Protein AF-A0A5N5PEE2-F1 (afdb_monomer_lite)

Secondary structure (DSSP, 8-state):
------HHHHHHHHHHHH---TTHHHHS----HHHHHHHHHHHHPPPS----SPPPTGGGS-HHHHHHHHHHS-HHHHHHHHHH-HHHHHHHHT-HHHHHHHHH-HHHHHHHHHTTGGGS--HHHHHHHHH-SB-TTT--B-----S--S---SS--S----S--

Sequence (165 aa):
MDTNMSPEEATALLQATTYHRKEFDRIAFRSSPREERSVQPYIVDPFPTTPTSPPSFLGRLPHELLREICLDLDIRSLFRLRQVNQLTRQVVFGLSEYQAITHHALDALRASLLTCMARYQTLSDIYDPLCDPSCAFCGLRELPVPAHSSTLLLFLPSFEFLPNC

Structure (mmCIF, N/CA/C/O backbone):
data_AF-A0A5N5PEE2-F1
#
_entry.id   AF-A0A5N5PEE2-F1
#
loop_
_atom_site.group_PDB
_atom_site.id
_atom_site.type_symbol
_atom_site.label_atom_id
_atom_site.label_alt_id
_atom_site.label_comp_id
_atom_site.label_asym_id
_atom_site.label_entity_id
_atom_site.label_seq_id
_atom_site.pdbx_PDB_ins_code
_atom_site.Cartn_x
_atom_site.Cartn_y
_atom_site.Cartn_z
_atom_site.occupancy
_atom_site.B_iso_or_equiv
_atom_site.auth_seq_id
_atom_site.auth_comp_id
_atom_site.auth_asym_id
_atom_site.auth_atom_id
_atom_site.pdbx_PDB_model_num
ATOM 1 N N . MET A 1 1 ? -42.776 7.647 29.613 1.00 44.75 1 MET A N 1
ATOM 2 C CA . MET A 1 1 ? -41.482 7.088 30.058 1.00 44.75 1 MET A CA 1
ATOM 3 C C . MET A 1 1 ? -40.718 8.271 30.591 1.00 44.75 1 MET A C 1
ATOM 5 O O . MET A 1 1 ? -40.181 9.047 29.813 1.00 44.75 1 MET A O 1
ATOM 9 N N . ASP A 1 2 ? -40.833 8.480 31.894 1.00 46.34 2 ASP A N 1
ATOM 10 C CA . ASP A 1 2 ? -40.435 9.726 32.534 1.00 46.34 2 ASP A CA 1
ATOM 11 C C . ASP A 1 2 ? -38.943 9.644 32.848 1.00 46.34 2 ASP A C 1
ATOM 13 O O . ASP A 1 2 ? -38.522 8.937 33.761 1.00 46.34 2 ASP A O 1
ATOM 17 N N . THR A 1 3 ? -38.119 10.314 32.044 1.00 62.06 3 THR A N 1
ATOM 18 C CA . THR A 1 3 ? -36.674 10.420 32.266 1.00 62.06 3 THR A CA 1
ATOM 19 C C . THR A 1 3 ? -36.406 11.482 33.324 1.00 62.06 3 THR A C 1
ATOM 21 O O . THR A 1 3 ? -35.945 12.578 33.012 1.00 62.06 3 THR A O 1
ATOM 24 N N . ASN A 1 4 ? -36.713 11.179 34.583 1.00 71.19 4 ASN A N 1
ATOM 25 C CA . ASN A 1 4 ? -36.210 11.970 35.700 1.00 71.19 4 ASN A CA 1
ATOM 26 C C . ASN A 1 4 ? -34.857 11.377 36.120 1.00 71.19 4 ASN A C 1
ATOM 28 O O . ASN A 1 4 ? -34.752 10.680 37.123 1.00 71.19 4 ASN A O 1
ATOM 32 N N . MET A 1 5 ? -33.849 11.563 35.261 1.00 70.19 5 MET A N 1
ATOM 33 C CA . MET A 1 5 ? -32.485 11.095 35.508 1.00 70.19 5 MET A CA 1
ATOM 34 C C . MET A 1 5 ? -31.867 11.969 36.599 1.00 70.19 5 MET A C 1
ATOM 36 O O . MET A 1 5 ? -31.850 13.197 36.476 1.00 70.19 5 MET A O 1
ATOM 40 N N . SER A 1 6 ? -31.400 11.344 37.678 1.00 84.25 6 SER A N 1
ATOM 41 C CA . SER A 1 6 ? -30.785 12.060 38.796 1.00 84.25 6 SER A CA 1
ATOM 42 C C . SER A 1 6 ? -29.548 12.832 38.306 1.00 84.25 6 SER A C 1
ATOM 44 O O . SER A 1 6 ? -28.802 12.324 37.463 1.00 84.25 6 SER A O 1
ATOM 46 N N . PRO A 1 7 ? -29.274 14.048 38.819 1.00 83.25 7 PRO A N 1
ATOM 47 C CA . PRO A 1 7 ? -28.087 14.814 38.428 1.00 83.25 7 PRO A CA 1
ATOM 48 C C . PRO A 1 7 ? -26.769 14.063 38.694 1.00 83.25 7 PRO A C 1
ATOM 50 O O . PRO A 1 7 ? -25.778 14.294 37.998 1.00 83.25 7 PRO A O 1
ATOM 53 N N . GLU A 1 8 ? -26.762 13.131 39.652 1.00 85.62 8 GLU A N 1
ATOM 54 C CA . GLU A 1 8 ? -25.622 12.254 39.950 1.00 85.62 8 GLU A CA 1
ATOM 55 C C . GLU A 1 8 ? -25.422 11.174 38.877 1.00 85.62 8 GLU A C 1
ATOM 57 O O . GLU A 1 8 ? -24.298 10.903 38.458 1.00 85.62 8 GLU A O 1
ATOM 62 N N . GLU A 1 9 ? -26.510 10.605 38.355 1.00 85.44 9 GLU A N 1
ATOM 63 C CA . GLU A 1 9 ? -26.460 9.624 37.264 1.00 85.44 9 GLU A CA 1
ATOM 64 C C . GLU A 1 9 ? -25.988 10.282 35.965 1.00 85.44 9 GLU A C 1
ATOM 66 O O . GLU A 1 9 ? -25.153 9.731 35.247 1.00 85.44 9 GLU A O 1
ATOM 71 N N . ALA A 1 10 ? -26.453 11.506 35.697 1.00 85.06 10 ALA A N 1
ATOM 72 C CA . ALA A 1 10 ? -26.016 12.290 34.548 1.00 85.06 10 ALA A CA 1
ATOM 73 C C . ALA A 1 10 ? -24.514 12.623 34.611 1.00 85.06 10 ALA A C 1
ATOM 75 O O . ALA A 1 10 ? -23.819 12.538 33.599 1.00 85.06 10 ALA A O 1
ATOM 76 N N . THR A 1 11 ? -23.982 12.963 35.790 1.00 84.50 11 THR A N 1
ATOM 77 C CA . THR A 1 11 ? -22.545 13.243 35.959 1.00 84.50 11 THR A CA 1
ATOM 78 C C . THR A 1 11 ? -21.690 11.982 35.913 1.00 84.50 11 THR A C 1
ATOM 80 O O . THR A 1 11 ? -20.608 12.027 35.329 1.00 84.50 11 THR A O 1
ATOM 83 N N . ALA A 1 12 ? -22.171 10.853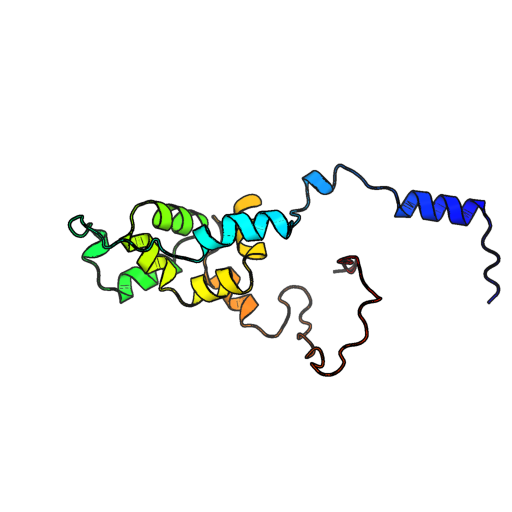 36.435 1.00 83.31 12 ALA A N 1
ATOM 84 C CA . ALA A 1 12 ? -21.500 9.560 36.302 1.00 83.31 12 ALA A CA 1
ATOM 85 C C . ALA A 1 12 ? -21.439 9.098 34.837 1.00 83.31 12 ALA A C 1
ATOM 87 O O . ALA A 1 12 ? -20.393 8.640 34.376 1.00 83.31 12 ALA A O 1
ATOM 88 N N . LEU A 1 13 ? -22.520 9.290 34.076 1.00 83.19 13 LEU A N 1
ATOM 89 C CA . LEU A 1 13 ? -22.558 9.002 32.644 1.00 83.19 13 LEU A CA 1
ATOM 90 C C . LEU A 1 13 ? -21.622 9.927 31.866 1.00 83.19 13 LEU A C 1
ATOM 92 O O . LEU A 1 13 ? -20.853 9.452 31.032 1.00 83.19 13 LEU A O 1
ATOM 96 N N . LEU A 1 14 ? -21.617 11.228 32.168 1.00 81.25 14 LEU A N 1
ATOM 97 C CA . LEU A 1 14 ? -20.661 12.162 31.577 1.00 81.25 14 LEU A CA 1
ATOM 98 C C . LEU A 1 14 ? -19.225 11.776 31.937 1.00 81.25 14 LEU A C 1
ATOM 100 O O . LEU A 1 14 ? -18.387 11.749 31.050 1.00 81.25 14 LEU A O 1
ATOM 104 N N . GLN A 1 15 ? -18.908 11.403 33.176 1.00 79.44 15 GLN A N 1
ATOM 105 C CA . GLN A 1 15 ? -17.557 10.956 33.536 1.00 79.44 15 GLN A CA 1
ATOM 106 C C . GLN A 1 15 ? -17.154 9.662 32.827 1.00 79.44 15 GLN A C 1
ATOM 108 O O . GLN A 1 15 ? -16.025 9.568 32.357 1.00 79.44 15 GLN A O 1
ATOM 113 N N . ALA A 1 16 ? -18.058 8.691 32.705 1.00 79.38 16 ALA A N 1
ATOM 114 C CA . ALA A 1 16 ? -17.783 7.439 32.009 1.00 79.38 16 ALA A CA 1
ATOM 115 C C . ALA A 1 16 ? -17.582 7.648 30.500 1.00 79.38 16 ALA A C 1
ATOM 117 O O . ALA A 1 16 ? -16.685 7.049 29.912 1.00 79.38 16 ALA A O 1
ATOM 118 N N . THR A 1 17 ? -18.382 8.520 29.881 1.00 77.38 17 THR A N 1
ATOM 119 C CA . THR A 1 17 ? -18.342 8.788 28.431 1.00 77.38 17 THR A CA 1
ATOM 120 C C . THR A 1 17 ? -17.253 9.787 28.040 1.00 77.38 17 THR A C 1
ATOM 122 O O . THR A 1 17 ? -16.657 9.662 26.974 1.00 77.38 17 THR A O 1
ATOM 125 N N . THR A 1 18 ? -16.934 10.753 28.907 1.00 75.31 18 THR A N 1
ATOM 126 C CA . THR A 1 18 ? -15.841 11.720 28.696 1.00 75.31 18 THR A CA 1
ATOM 127 C C . THR A 1 18 ? -14.484 11.218 29.178 1.00 75.31 18 THR A C 1
ATOM 129 O O . THR A 1 18 ? -13.481 11.909 28.977 1.00 75.31 18 THR A O 1
ATOM 132 N N . TYR A 1 19 ? -14.411 10.020 29.774 1.00 70.19 19 TYR A N 1
ATOM 133 C CA . TYR A 1 19 ? -13.148 9.388 30.139 1.00 70.19 19 TYR A CA 1
ATOM 134 C C . TYR A 1 19 ? -12.327 9.069 28.886 1.00 70.19 19 TYR A C 1
ATOM 136 O O . TYR A 1 19 ? -12.370 7.989 28.300 1.00 70.19 19 TYR A O 1
ATOM 144 N N . HIS A 1 20 ? -11.521 10.044 28.487 1.00 62.44 20 HIS A N 1
ATOM 145 C CA . HIS A 1 20 ? -10.555 9.898 27.423 1.00 62.44 20 HIS A CA 1
ATOM 146 C C . HIS A 1 20 ? -9.336 9.143 27.966 1.00 62.44 20 HIS A C 1
ATOM 148 O O . HIS A 1 20 ? -8.380 9.738 28.481 1.00 62.44 20 HIS A O 1
ATOM 154 N N . ARG A 1 21 ? -9.334 7.814 27.840 1.00 65.12 21 ARG A N 1
ATOM 155 C CA . ARG A 1 21 ? -8.173 6.999 28.210 1.00 65.12 21 ARG A CA 1
ATOM 156 C C . ARG A 1 21 ? -7.033 7.280 27.228 1.00 65.12 21 ARG A C 1
ATOM 158 O O . ARG A 1 21 ? -6.984 6.725 26.137 1.00 65.12 21 ARG A O 1
ATOM 165 N N . LYS A 1 22 ? -6.097 8.148 27.629 1.00 61.00 22 LYS A N 1
ATOM 166 C CA . LYS A 1 22 ? -4.913 8.564 26.840 1.00 61.00 22 LYS A CA 1
ATOM 167 C C . LYS A 1 22 ? -4.055 7.393 26.334 1.00 61.00 22 LYS A C 1
ATOM 169 O O . LYS A 1 22 ? -3.229 7.568 25.448 1.00 61.00 22 LYS A O 1
ATOM 174 N N . GLU A 1 23 ? -4.231 6.207 26.908 1.00 59.62 23 GLU A N 1
ATOM 175 C CA . GLU A 1 23 ? -3.575 4.974 26.473 1.00 59.62 23 GLU A CA 1
ATOM 176 C C . GLU A 1 23 ? -4.103 4.485 25.115 1.00 59.62 23 GLU A C 1
ATOM 178 O O . GLU A 1 23 ? -3.315 3.973 24.326 1.00 59.62 23 GLU A O 1
ATOM 183 N N . PHE A 1 24 ? -5.382 4.704 24.781 1.00 59.38 24 PHE A N 1
ATOM 184 C CA . PHE A 1 24 ? -5.933 4.294 23.482 1.00 59.38 24 PHE A CA 1
ATOM 185 C C . PHE A 1 24 ? -5.391 5.124 22.318 1.00 59.38 24 PHE A C 1
ATOM 187 O O . PHE A 1 24 ? -5.173 4.568 21.245 1.00 59.38 24 PHE A O 1
ATOM 194 N N . ASP A 1 25 ? -5.056 6.398 22.540 1.00 55.97 25 ASP A N 1
ATOM 195 C CA . ASP A 1 25 ? -4.360 7.225 21.537 1.00 55.97 25 ASP A CA 1
ATOM 196 C C . ASP A 1 25 ? -3.002 6.659 21.133 1.00 55.97 25 ASP A C 1
ATOM 198 O O . ASP A 1 25 ? -2.494 6.973 20.061 1.00 55.97 25 ASP A O 1
ATOM 202 N N . ARG A 1 26 ? -2.389 5.846 21.999 1.00 52.78 26 ARG A N 1
ATOM 203 C CA . ARG A 1 26 ? -1.098 5.212 21.727 1.00 52.78 26 ARG A CA 1
ATOM 204 C C . ARG A 1 26 ? -1.231 3.866 21.023 1.00 52.78 26 ARG A C 1
ATOM 206 O O . ARG A 1 26 ? -0.236 3.382 20.496 1.00 52.78 26 ARG A O 1
ATOM 213 N N . ILE A 1 27 ? -2.415 3.253 21.055 1.00 56.22 27 ILE A N 1
ATOM 214 C CA . ILE A 1 27 ? -2.649 1.885 20.570 1.00 56.22 27 ILE A CA 1
ATOM 215 C C . ILE A 1 27 ? -3.409 1.899 19.238 1.00 56.22 27 ILE A C 1
ATOM 217 O O . ILE A 1 27 ? -3.136 1.071 18.373 1.00 56.22 27 ILE A O 1
ATOM 221 N N . ALA A 1 28 ? -4.334 2.842 19.048 1.00 61.78 28 ALA A N 1
ATOM 222 C CA . ALA A 1 28 ? -5.118 2.957 17.826 1.00 61.78 28 ALA A CA 1
ATOM 223 C C . ALA A 1 28 ? -4.436 3.890 16.814 1.00 61.78 28 ALA A C 1
ATOM 225 O O . ALA A 1 28 ? -4.112 5.037 17.124 1.00 61.78 28 ALA A O 1
ATOM 226 N N . PHE A 1 29 ? -4.255 3.413 15.580 1.00 64.94 29 PHE A N 1
ATOM 227 C CA . PHE A 1 29 ? -3.910 4.280 14.455 1.00 64.94 29 PHE A CA 1
ATOM 228 C C . PHE A 1 29 ? -5.041 5.297 14.249 1.00 64.94 29 PHE A C 1
ATOM 230 O O . PHE A 1 29 ? -6.189 4.907 14.041 1.00 64.94 29 PHE A O 1
ATOM 237 N N . ARG A 1 30 ? -4.724 6.594 14.311 1.00 65.75 30 ARG A N 1
ATOM 238 C CA . ARG A 1 30 ? -5.641 7.666 13.911 1.00 65.75 30 ARG A CA 1
ATOM 239 C C . ARG A 1 30 ? -5.110 8.318 12.640 1.00 65.75 30 ARG A C 1
ATOM 241 O O . ARG A 1 30 ? -4.031 8.911 12.663 1.00 65.75 30 ARG A O 1
ATOM 248 N N . SER A 1 31 ? -5.880 8.242 11.561 1.00 61.06 31 SER A N 1
ATOM 249 C CA . SER A 1 31 ? -5.684 9.085 10.389 1.00 61.06 31 SER A CA 1
ATOM 250 C C . SER A 1 31 ? -5.998 10.536 10.763 1.00 61.06 31 SER A C 1
ATOM 252 O O . SER A 1 31 ? -7.132 10.886 11.091 1.00 61.06 31 SER A O 1
ATOM 254 N N . SER A 1 32 ? -4.972 11.389 10.823 1.00 63.69 32 SER A N 1
ATOM 255 C CA . SER A 1 32 ? -5.167 12.836 10.902 1.00 63.69 32 SER A CA 1
ATOM 256 C C . SER A 1 32 ? -5.227 13.382 9.474 1.00 63.69 32 SER A C 1
ATOM 258 O O . SER A 1 32 ? -4.197 13.367 8.784 1.00 63.69 32 SER A O 1
ATOM 260 N N . PRO A 1 33 ? -6.355 13.983 9.045 1.00 60.12 33 PRO A N 1
ATOM 261 C CA . PRO A 1 33 ? -6.518 14.493 7.680 1.00 60.12 33 PRO A CA 1
ATOM 262 C C . PRO A 1 33 ? -5.454 15.524 7.274 1.00 60.12 33 PRO A C 1
ATOM 264 O O . PRO A 1 33 ? -5.222 15.782 6.093 1.00 60.12 33 PRO A O 1
ATOM 267 N N . ARG A 1 34 ? -4.806 16.168 8.255 1.00 55.81 34 ARG A N 1
ATOM 268 C CA . ARG A 1 34 ? -3.752 17.166 8.032 1.00 55.81 34 ARG A CA 1
ATOM 269 C C . ARG A 1 34 ? -2.398 16.528 7.707 1.00 55.81 34 ARG A C 1
ATOM 271 O O . ARG A 1 34 ? -1.636 17.078 6.911 1.00 55.81 34 ARG A O 1
ATOM 278 N N . GLU A 1 35 ? -2.101 15.377 8.300 1.00 61.94 35 GLU A N 1
ATOM 279 C CA . GLU A 1 35 ? -0.853 14.644 8.070 1.00 61.94 35 GLU A CA 1
ATOM 280 C C . GLU A 1 35 ? -0.903 13.837 6.769 1.00 61.94 35 GLU A C 1
ATOM 282 O O . GLU A 1 35 ? 0.105 13.736 6.075 1.00 61.94 35 GLU A O 1
ATOM 287 N N . GLU A 1 36 ? -2.072 13.310 6.394 1.00 60.56 36 GLU A N 1
ATOM 288 C CA . GLU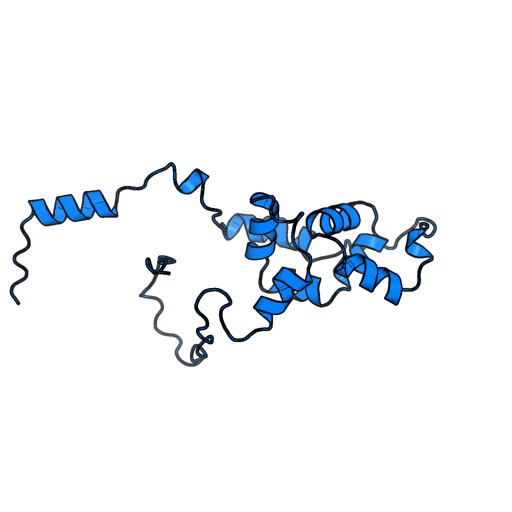 A 1 36 ? -2.305 12.663 5.089 1.00 60.56 36 GLU A CA 1
ATOM 289 C C . GLU A 1 36 ? -1.990 13.579 3.923 1.00 60.56 36 GLU A C 1
ATOM 291 O O . GLU A 1 36 ? -1.144 13.236 3.099 1.00 60.56 36 GLU A O 1
ATOM 296 N N . ARG A 1 37 ? -2.569 14.782 3.907 1.00 62.28 37 ARG A N 1
ATOM 297 C CA . ARG A 1 37 ? -2.389 15.741 2.805 1.00 62.28 37 ARG A CA 1
ATOM 298 C C . ARG A 1 37 ? -0.930 16.122 2.560 1.00 62.28 37 ARG A C 1
ATOM 300 O O . ARG A 1 37 ? -0.569 16.457 1.439 1.00 62.28 37 ARG A O 1
ATOM 307 N N . SER A 1 38 ? -0.092 16.073 3.594 1.00 63.97 38 SER A N 1
ATOM 308 C CA . SER A 1 38 ? 1.317 16.470 3.492 1.00 63.97 38 SER A CA 1
ATOM 309 C C . SER A 1 38 ? 2.194 15.382 2.861 1.00 63.97 38 SER A C 1
ATOM 311 O O . SER A 1 38 ? 3.177 15.695 2.192 1.00 63.97 38 SER A O 1
ATOM 313 N N . VAL A 1 39 ? 1.855 14.104 3.068 1.00 71.00 39 VAL A N 1
ATOM 314 C CA . VAL A 1 39 ? 2.674 12.959 2.622 1.00 71.00 39 VAL A CA 1
ATOM 315 C C . VAL A 1 39 ? 2.111 12.309 1.354 1.00 71.00 39 VAL A C 1
ATOM 317 O O . VAL A 1 39 ? 2.875 11.766 0.556 1.00 71.00 39 VAL A O 1
ATOM 320 N N . GLN A 1 40 ? 0.798 12.418 1.130 1.00 75.25 40 GLN A N 1
ATOM 321 C CA . GLN A 1 40 ? 0.085 11.884 -0.031 1.00 75.25 40 GLN A CA 1
ATOM 322 C C . GLN A 1 40 ? 0.779 12.146 -1.381 1.00 75.25 40 GLN A C 1
ATOM 324 O O . GLN A 1 40 ? 1.020 11.161 -2.077 1.00 75.25 40 GLN A O 1
ATOM 329 N N . PRO A 1 41 ? 1.206 13.372 -1.753 1.00 74.81 41 PRO A N 1
ATOM 330 C CA . PRO A 1 41 ? 1.805 13.604 -3.075 1.00 74.81 41 PRO A CA 1
ATOM 331 C C . PRO A 1 41 ? 3.101 12.807 -3.302 1.00 74.81 41 PRO A C 1
ATOM 333 O O . PRO A 1 41 ? 3.389 12.374 -4.411 1.00 74.81 41 PRO A O 1
ATOM 336 N N . TYR A 1 42 ? 3.872 12.528 -2.246 1.00 75.81 42 TYR A N 1
ATOM 337 C CA . TYR A 1 42 ? 5.115 11.756 -2.357 1.00 75.81 42 TYR A CA 1
ATOM 338 C C . TYR A 1 42 ? 4.886 10.245 -2.454 1.00 75.81 42 TYR A C 1
ATOM 340 O O . TYR A 1 42 ? 5.795 9.507 -2.865 1.00 75.81 42 TYR A O 1
ATOM 348 N N . ILE A 1 43 ? 3.707 9.779 -2.039 1.00 77.25 43 ILE A N 1
ATOM 349 C CA . ILE A 1 43 ? 3.277 8.380 -2.097 1.00 77.25 43 ILE A CA 1
ATOM 350 C C . ILE A 1 43 ? 2.564 8.111 -3.422 1.00 77.25 43 ILE A C 1
ATOM 352 O O . ILE A 1 43 ? 2.888 7.126 -4.078 1.00 77.25 43 ILE A O 1
ATOM 356 N N . VAL A 1 44 ? 1.667 9.007 -3.827 1.00 76.88 44 VAL A N 1
ATOM 357 C CA . VAL A 1 44 ? 0.871 8.867 -5.045 1.00 76.88 44 VAL A CA 1
ATOM 358 C C . VAL A 1 44 ? 1.761 9.065 -6.266 1.00 76.88 44 VAL A C 1
ATOM 360 O O . VAL A 1 44 ? 1.882 8.143 -7.059 1.00 76.88 44 VAL A O 1
ATOM 363 N N . ASP A 1 45 ? 2.495 10.174 -6.376 1.00 76.69 45 ASP A N 1
ATOM 364 C CA . ASP A 1 45 ? 3.106 10.530 -7.658 1.00 76.69 45 ASP A CA 1
ATOM 365 C C . ASP A 1 45 ? 4.577 10.089 -7.806 1.00 76.69 45 ASP A C 1
ATOM 367 O O . ASP A 1 45 ? 5.379 10.120 -6.851 1.00 7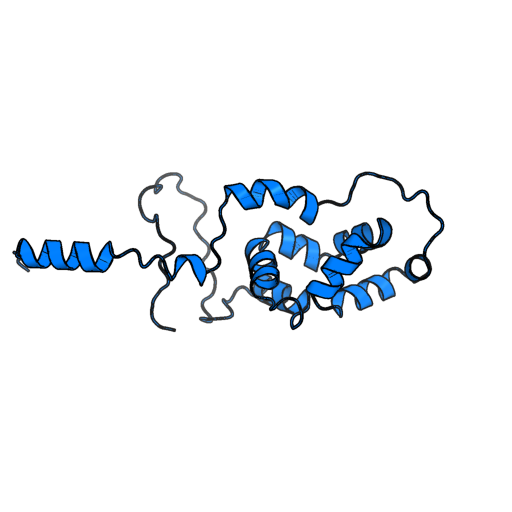6.69 45 ASP A O 1
ATOM 371 N N . PRO A 1 46 ? 4.988 9.673 -9.020 1.00 75.69 46 PRO A N 1
ATOM 372 C CA . PRO A 1 46 ? 6.389 9.542 -9.372 1.00 75.69 46 PRO A CA 1
ATOM 373 C C . PRO A 1 46 ? 7.008 10.933 -9.577 1.00 75.69 46 PRO A C 1
ATOM 375 O O . PRO A 1 46 ? 6.351 11.873 -10.016 1.00 75.69 46 PRO A O 1
ATOM 378 N N . PHE A 1 47 ? 8.305 11.075 -9.293 1.00 74.94 47 PHE A N 1
ATOM 379 C CA . PHE A 1 47 ? 8.991 12.344 -9.540 1.00 74.94 47 PHE A CA 1
ATOM 380 C C . PHE A 1 47 ? 9.068 12.644 -11.050 1.00 74.94 47 PHE A C 1
ATOM 382 O O . PHE A 1 47 ? 9.365 11.725 -11.824 1.00 74.94 47 PHE A O 1
ATOM 389 N N . PRO A 1 48 ? 8.864 13.907 -11.476 1.00 65.50 48 PRO A N 1
ATOM 390 C CA . PRO A 1 48 ? 8.833 14.313 -12.883 1.00 65.50 48 PRO A CA 1
ATOM 391 C C . PRO A 1 48 ? 10.245 14.476 -13.473 1.00 65.50 48 PRO A C 1
ATOM 393 O O . PRO A 1 48 ? 10.585 15.510 -14.039 1.00 65.50 48 PRO A O 1
ATOM 396 N N . THR A 1 49 ? 11.098 13.465 -13.324 1.00 66.25 49 THR A N 1
ATOM 397 C CA . THR A 1 49 ? 12.444 13.453 -13.920 1.00 66.25 49 THR A CA 1
ATOM 398 C C . THR A 1 49 ? 12.583 12.314 -14.925 1.00 66.25 49 THR A C 1
ATOM 400 O O . THR A 1 49 ? 11.970 11.261 -14.791 1.00 66.25 49 THR A O 1
ATOM 403 N N . THR A 1 50 ? 13.370 12.516 -15.974 1.00 64.94 50 THR A N 1
ATOM 404 C CA . THR A 1 50 ? 13.738 11.436 -16.894 1.00 64.94 50 THR A CA 1
ATOM 405 C C . THR A 1 50 ? 14.928 10.677 -16.308 1.00 64.94 50 THR A C 1
ATOM 407 O O . THR A 1 50 ? 15.883 11.327 -15.876 1.00 64.94 50 THR A O 1
ATOM 410 N N . PRO A 1 51 ? 14.921 9.333 -16.279 1.00 62.16 51 PRO A N 1
ATOM 411 C CA . PRO A 1 51 ? 16.047 8.572 -15.754 1.00 62.16 51 PRO A CA 1
ATOM 412 C C . PRO A 1 51 ? 17.290 8.789 -16.632 1.00 62.16 51 PRO A C 1
ATOM 414 O O . PRO A 1 51 ? 17.333 8.368 -17.782 1.00 62.16 51 PRO A O 1
ATOM 417 N N . THR A 1 52 ? 18.309 9.453 -16.082 1.00 62.94 52 THR A N 1
ATOM 418 C CA . THR A 1 52 ? 19.584 9.742 -16.772 1.00 62.94 52 THR A CA 1
ATOM 419 C C . THR A 1 52 ? 20.568 8.564 -16.714 1.00 62.94 52 THR A C 1
ATOM 421 O O . THR A 1 52 ? 21.559 8.538 -17.438 1.00 62.94 52 THR A O 1
ATOM 424 N N . SER A 1 53 ? 20.330 7.577 -15.843 1.00 66.69 53 SER A N 1
ATOM 425 C CA . SER A 1 53 ? 21.245 6.450 -15.628 1.00 66.69 53 SER A CA 1
ATOM 426 C C . SER A 1 53 ? 20.974 5.277 -16.576 1.00 66.69 53 SER A C 1
ATOM 428 O O . SER A 1 53 ? 19.811 5.029 -16.904 1.00 66.69 53 SER A O 1
ATOM 430 N N . PRO A 1 54 ? 22.003 4.484 -16.935 1.00 67.75 54 PRO A N 1
ATOM 431 C CA . PRO A 1 54 ? 21.813 3.249 -17.689 1.00 67.75 54 PRO A CA 1
ATOM 432 C C . PRO A 1 54 ? 20.823 2.308 -16.981 1.00 67.75 54 PRO A C 1
ATOM 434 O O . PRO A 1 54 ? 20.745 2.316 -15.745 1.00 67.75 54 PRO A O 1
ATOM 437 N N . PRO A 1 55 ? 20.064 1.496 -17.740 1.00 65.94 55 PRO A N 1
ATOM 438 C CA . PRO A 1 55 ? 19.070 0.600 -17.172 1.00 65.94 55 PRO A CA 1
ATOM 439 C C . PRO A 1 55 ? 19.742 -0.352 -16.182 1.00 65.94 55 PRO A C 1
ATOM 441 O O . PRO A 1 55 ? 20.722 -1.031 -16.498 1.00 65.94 55 PRO A O 1
ATOM 444 N N . SER A 1 56 ? 19.210 -0.387 -14.960 1.00 71.56 56 SER A N 1
ATOM 445 C CA . SER A 1 56 ? 19.634 -1.354 -13.950 1.00 71.56 56 SER A CA 1
ATOM 446 C C . SER A 1 56 ? 19.350 -2.780 -14.438 1.00 71.56 56 SER A C 1
ATOM 448 O O . SER A 1 56 ? 18.648 -2.989 -15.426 1.00 71.56 56 SER A O 1
ATOM 450 N N . PHE A 1 57 ? 19.871 -3.796 -13.745 1.00 80.69 57 PHE A N 1
ATOM 451 C CA . PHE A 1 57 ? 19.541 -5.191 -14.062 1.00 80.69 57 PHE A CA 1
ATOM 452 C C . PHE A 1 57 ? 18.019 -5.425 -14.140 1.00 80.69 57 PHE A C 1
ATOM 454 O O . PHE A 1 57 ? 17.558 -6.075 -15.071 1.00 80.69 57 PHE A O 1
ATOM 461 N N . LEU A 1 58 ? 17.247 -4.798 -13.244 1.00 78.75 58 LEU A N 1
ATOM 462 C CA . LEU A 1 58 ? 15.781 -4.827 -13.271 1.00 78.75 58 LEU A CA 1
ATOM 463 C C . LEU A 1 58 ? 15.192 -4.109 -14.492 1.00 78.75 58 LEU A C 1
ATOM 465 O O . LEU A 1 58 ? 14.214 -4.577 -15.054 1.00 78.75 58 LEU A O 1
ATOM 469 N N . GLY A 1 59 ? 15.810 -3.021 -14.956 1.00 79.12 59 GLY A N 1
ATOM 470 C CA . GLY A 1 59 ? 15.371 -2.297 -16.155 1.00 79.12 59 GLY A CA 1
ATOM 471 C C . GLY A 1 59 ? 15.560 -3.057 -17.473 1.00 79.12 59 GLY A C 1
ATOM 472 O O . GLY A 1 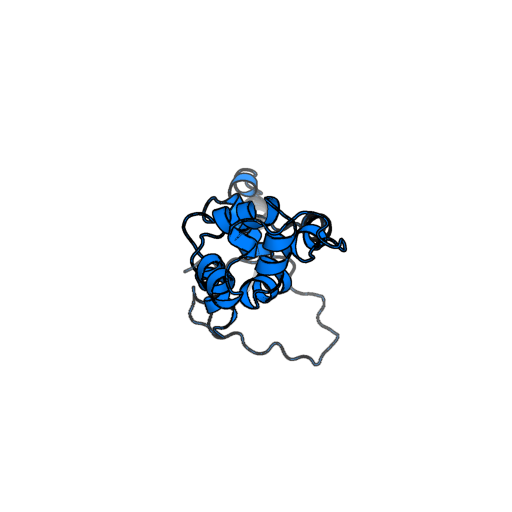59 ? 15.114 -2.577 -18.509 1.00 79.12 59 GLY A O 1
ATOM 473 N N . ARG A 1 60 ? 16.224 -4.222 -17.460 1.00 86.00 60 ARG A N 1
ATOM 474 C CA . ARG A 1 60 ? 16.339 -5.116 -18.626 1.00 86.00 60 ARG A CA 1
ATOM 475 C C . ARG A 1 60 ? 15.222 -6.157 -18.705 1.00 86.00 60 ARG A C 1
ATOM 477 O O . ARG A 1 60 ? 15.131 -6.852 -19.713 1.00 86.00 60 ARG A O 1
ATOM 484 N N . LEU A 1 61 ? 14.412 -6.292 -17.657 1.00 87.06 61 LEU A N 1
ATOM 485 C CA . LEU A 1 61 ? 13.290 -7.221 -17.648 1.00 87.06 61 LEU A CA 1
ATOM 486 C C . LEU A 1 61 ? 12.120 -6.658 -18.476 1.00 87.06 61 LEU A C 1
ATOM 488 O O . LEU A 1 61 ? 11.886 -5.446 -18.464 1.00 87.06 61 LEU A O 1
ATOM 492 N N . PRO A 1 62 ? 11.358 -7.521 -19.169 1.00 89.50 62 PRO A N 1
ATOM 493 C CA . PRO A 1 62 ? 10.050 -7.169 -19.704 1.00 89.50 62 PRO A CA 1
ATOM 494 C C . PRO A 1 62 ? 9.137 -6.566 -18.629 1.00 89.50 62 PRO A C 1
ATOM 496 O O . PRO A 1 62 ? 9.182 -6.961 -17.463 1.00 89.50 62 PRO A O 1
ATOM 499 N N . HIS A 1 63 ? 8.271 -5.637 -19.038 1.00 84.69 63 HIS A N 1
ATOM 500 C CA . HIS A 1 63 ? 7.351 -4.951 -18.125 1.00 84.69 63 HIS A CA 1
ATOM 501 C C . HIS A 1 63 ? 6.370 -5.916 -17.443 1.00 84.69 63 HIS A C 1
ATOM 503 O O . HIS A 1 63 ? 6.017 -5.699 -16.289 1.00 84.69 63 HIS A O 1
ATOM 509 N N . GLU A 1 64 ? 5.981 -6.996 -18.124 1.00 90.25 64 GLU A N 1
ATOM 510 C CA . GLU A 1 64 ? 5.102 -8.045 -17.589 1.00 90.25 64 GLU A CA 1
ATOM 511 C C . GLU A 1 64 ? 5.731 -8.740 -16.375 1.00 90.25 64 GLU A C 1
ATOM 513 O O . GLU A 1 64 ? 5.122 -8.790 -15.310 1.00 90.25 64 GLU A O 1
ATOM 518 N N . LEU A 1 65 ? 6.997 -9.157 -16.488 1.00 91.25 65 LEU A N 1
ATOM 519 C CA . LEU A 1 65 ? 7.720 -9.786 -15.379 1.00 91.25 65 LEU A CA 1
ATOM 520 C C . LEU A 1 65 ? 7.952 -8.809 -14.225 1.00 91.25 65 LEU A C 1
ATOM 522 O O . LEU A 1 65 ? 7.847 -9.183 -13.062 1.00 91.25 65 LEU A O 1
ATOM 526 N N . LEU A 1 66 ? 8.251 -7.542 -14.527 1.00 89.50 66 LEU A N 1
ATOM 527 C CA . LEU A 1 66 ? 8.375 -6.515 -13.491 1.00 89.50 66 LEU A CA 1
ATOM 528 C C . LEU A 1 66 ? 7.061 -6.303 -12.738 1.00 89.50 66 LEU A C 1
ATOM 530 O O . LEU A 1 66 ? 7.092 -6.111 -11.523 1.00 89.50 66 LEU A O 1
ATOM 534 N N . ARG A 1 67 ? 5.928 -6.345 -13.444 1.00 90.81 67 ARG A N 1
ATOM 535 C CA . ARG A 1 67 ? 4.595 -6.238 -12.852 1.00 90.81 67 ARG A CA 1
ATOM 536 C C . ARG A 1 67 ? 4.311 -7.413 -11.922 1.00 90.81 67 ARG A C 1
ATOM 538 O O . ARG A 1 67 ? 3.957 -7.162 -10.776 1.00 90.81 67 ARG A O 1
ATOM 545 N N . GLU A 1 68 ? 4.507 -8.649 -12.380 1.00 92.12 68 GLU A N 1
ATOM 546 C CA . GLU A 1 68 ? 4.300 -9.857 -11.562 1.00 92.12 68 GLU A CA 1
ATOM 547 C C . GLU A 1 68 ? 5.163 -9.836 -10.301 1.00 92.12 68 GLU A C 1
ATOM 549 O O . GLU A 1 68 ? 4.638 -9.933 -9.196 1.00 92.12 68 GLU A O 1
ATOM 554 N N . ILE A 1 69 ? 6.465 -9.555 -10.445 1.00 92.38 69 ILE A N 1
ATOM 555 C CA . ILE A 1 69 ? 7.374 -9.427 -9.300 1.00 92.38 69 ILE A CA 1
ATOM 556 C C . ILE A 1 69 ? 6.859 -8.375 -8.313 1.00 92.38 69 ILE A C 1
ATOM 558 O O . ILE A 1 69 ? 6.914 -8.589 -7.109 1.00 92.38 69 ILE A O 1
ATOM 562 N N . CYS A 1 70 ? 6.373 -7.225 -8.790 1.00 92.50 70 CYS A N 1
ATOM 563 C CA . CYS A 1 70 ? 5.872 -6.189 -7.890 1.00 92.50 70 CYS A CA 1
ATOM 564 C C . CYS A 1 70 ? 4.563 -6.573 -7.185 1.00 92.50 70 CYS A C 1
ATOM 566 O O . CYS A 1 70 ? 4.345 -6.105 -6.070 1.00 92.50 70 CYS A O 1
ATOM 568 N N . LEU A 1 71 ? 3.705 -7.384 -7.803 1.00 92.62 71 LEU A N 1
ATOM 569 C CA . LEU A 1 71 ? 2.466 -7.855 -7.178 1.00 92.62 71 LEU A CA 1
ATOM 570 C C . LEU A 1 71 ? 2.724 -8.940 -6.127 1.00 92.62 71 LEU A C 1
ATOM 572 O O . LEU A 1 71 ? 2.064 -8.936 -5.091 1.00 92.62 71 LEU A O 1
ATOM 576 N N . ASP A 1 72 ? 3.734 -9.782 -6.345 1.00 93.88 72 ASP A N 1
ATOM 577 C CA . ASP A 1 72 ? 4.133 -10.840 -5.409 1.00 93.88 72 ASP A CA 1
ATOM 578 C C . ASP A 1 72 ? 4.940 -10.320 -4.204 1.00 93.88 72 ASP A C 1
ATOM 580 O O . ASP A 1 72 ? 5.142 -11.035 -3.218 1.00 93.88 72 ASP A O 1
ATOM 584 N N . LEU A 1 73 ? 5.435 -9.080 -4.262 1.00 93.75 73 LEU A N 1
ATOM 585 C CA . LEU A 1 73 ? 6.167 -8.470 -3.155 1.00 93.75 73 LEU A CA 1
ATOM 586 C C . LEU A 1 73 ? 5.231 -8.059 -2.015 1.00 93.75 73 LEU A C 1
ATOM 588 O O . LEU A 1 73 ? 4.174 -7.457 -2.214 1.00 93.75 73 LEU A O 1
ATOM 592 N N . ASP A 1 74 ? 5.701 -8.267 -0.784 1.00 95.06 74 ASP A N 1
ATOM 593 C CA . ASP A 1 74 ? 5.079 -7.667 0.388 1.00 95.06 74 ASP A CA 1
ATOM 594 C C . ASP A 1 74 ? 5.165 -6.134 0.315 1.00 95.06 74 ASP A C 1
ATOM 596 O O . ASP A 1 74 ? 6.135 -5.557 -0.196 1.00 95.06 74 ASP A O 1
ATOM 600 N N . ILE A 1 75 ? 4.166 -5.446 0.867 1.00 93.50 75 ILE A N 1
ATOM 601 C CA . ILE A 1 75 ? 4.053 -3.981 0.809 1.00 93.50 75 ILE A CA 1
ATOM 602 C C . ILE A 1 75 ? 5.309 -3.290 1.344 1.00 93.50 75 ILE A C 1
ATOM 604 O O . ILE A 1 75 ? 5.725 -2.256 0.814 1.00 93.50 75 ILE A O 1
ATOM 608 N N . ARG A 1 76 ? 5.956 -3.845 2.375 1.00 93.75 76 ARG A N 1
ATOM 609 C CA . ARG A 1 76 ? 7.192 -3.277 2.924 1.00 93.75 76 ARG A CA 1
ATOM 610 C C . ARG A 1 76 ? 8.340 -3.373 1.921 1.00 93.75 76 ARG A C 1
ATOM 612 O O . ARG A 1 76 ? 9.062 -2.384 1.745 1.00 93.75 76 ARG A O 1
ATOM 619 N N . SER A 1 77 ? 8.536 -4.520 1.280 1.00 93.88 77 SER A N 1
ATOM 620 C CA . SER A 1 77 ? 9.546 -4.674 0.228 1.00 93.88 77 SER A CA 1
ATOM 621 C C . SER A 1 77 ? 9.230 -3.826 -0.998 1.00 93.88 77 SER A C 1
ATOM 623 O O . SER A 1 77 ? 10.136 -3.184 -1.529 1.00 93.88 77 SER A O 1
ATOM 625 N N . LEU A 1 78 ? 7.959 -3.714 -1.384 1.00 93.19 78 LEU A N 1
ATOM 626 C CA . LEU A 1 78 ? 7.513 -2.838 -2.465 1.00 93.19 78 LEU A CA 1
ATOM 627 C C . LEU A 1 78 ? 7.832 -1.361 -2.174 1.00 93.19 78 LEU A C 1
ATOM 629 O O . LEU A 1 78 ? 8.378 -0.653 -3.023 1.00 93.19 78 LEU A O 1
ATOM 633 N N . PHE A 1 79 ? 7.566 -0.892 -0.950 1.00 90.25 79 PHE A N 1
ATOM 634 C CA . PHE A 1 79 ? 7.902 0.473 -0.532 1.00 90.25 79 PHE A CA 1
ATOM 635 C C . PHE A 1 79 ? 9.403 0.741 -0.571 1.00 90.25 79 PHE A C 1
ATOM 637 O O . PHE A 1 79 ? 9.825 1.825 -0.977 1.00 90.25 79 PHE A O 1
ATOM 644 N N . ARG A 1 80 ? 10.219 -0.242 -0.179 1.00 91.50 80 ARG A N 1
ATOM 645 C CA . ARG A 1 80 ? 11.677 -0.154 -0.307 1.00 91.50 80 ARG A CA 1
ATOM 646 C C . ARG A 1 80 ? 12.092 -0.107 -1.770 1.00 91.50 80 ARG A C 1
ATOM 648 O O . ARG A 1 80 ? 12.866 0.771 -2.135 1.00 91.50 80 ARG A O 1
ATOM 655 N N . LEU A 1 81 ? 11.538 -0.975 -2.617 1.00 89.88 81 LEU A N 1
ATOM 656 C CA . LEU A 1 81 ? 11.816 -1.015 -4.054 1.00 89.88 81 LEU A CA 1
ATOM 657 C C . LEU A 1 81 ? 11.508 0.334 -4.723 1.00 89.88 81 LEU A C 1
ATOM 659 O O . LEU A 1 81 ? 12.326 0.841 -5.494 1.00 89.88 81 LEU A O 1
ATOM 663 N N . ARG A 1 82 ? 10.388 0.969 -4.359 1.00 88.69 82 ARG A N 1
ATOM 664 C CA . ARG A 1 82 ? 9.992 2.317 -4.806 1.00 88.69 82 ARG A CA 1
ATOM 665 C C . ARG A 1 82 ? 10.995 3.415 -4.417 1.00 88.69 82 ARG A C 1
ATOM 667 O O . ARG A 1 82 ? 11.013 4.481 -5.032 1.00 88.69 82 ARG A O 1
ATOM 674 N N . GLN A 1 83 ? 11.813 3.192 -3.390 1.00 87.00 83 GLN A N 1
ATOM 675 C CA . GLN A 1 83 ? 12.842 4.133 -2.934 1.00 87.00 83 GLN A CA 1
ATOM 676 C C . GLN A 1 83 ? 14.218 3.891 -3.574 1.00 87.00 83 GLN A C 1
ATOM 678 O O . GLN A 1 83 ? 15.060 4.780 -3.506 1.00 87.00 83 GLN A O 1
ATOM 683 N N . VAL A 1 84 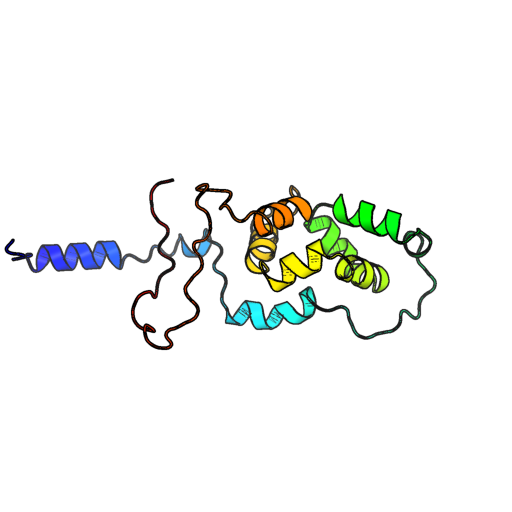? 14.458 2.731 -4.203 1.00 86.62 84 VAL A N 1
ATOM 684 C CA . VAL A 1 84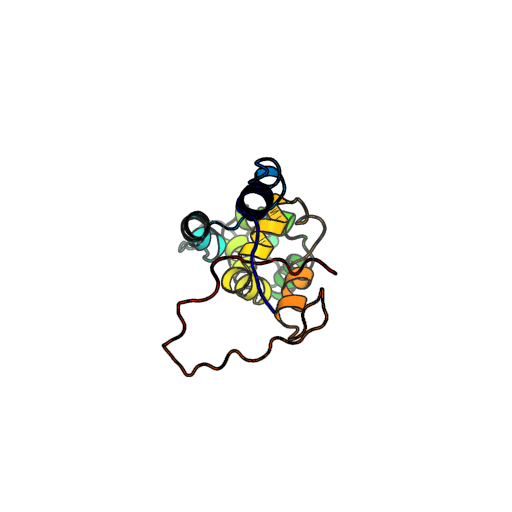 ? 15.782 2.366 -4.745 1.00 86.62 84 VAL A CA 1
ATOM 685 C C . VAL A 1 84 ? 16.159 3.200 -5.964 1.00 86.62 84 VAL A C 1
ATOM 687 O O . VAL A 1 84 ? 17.281 3.695 -6.048 1.00 86.62 84 VAL A O 1
ATOM 690 N N . ASN A 1 85 ? 15.266 3.316 -6.946 1.00 81.94 85 ASN A N 1
ATOM 691 C CA . ASN A 1 85 ? 15.543 4.061 -8.165 1.00 81.94 85 ASN A CA 1
ATOM 692 C C . ASN A 1 85 ? 14.258 4.665 -8.757 1.00 81.94 85 ASN A C 1
ATOM 694 O O . ASN A 1 85 ? 13.138 4.365 -8.343 1.00 81.94 85 ASN A O 1
ATOM 698 N N . GLN A 1 86 ? 14.426 5.560 -9.729 1.00 82.12 86 GLN A N 1
ATOM 699 C CA . GLN A 1 86 ? 13.292 6.217 -10.370 1.00 82.12 86 GLN A CA 1
ATOM 700 C C . GLN A 1 86 ? 12.460 5.263 -11.238 1.00 82.12 86 GLN A C 1
ATOM 702 O O . GLN A 1 86 ? 11.237 5.376 -11.258 1.00 82.12 86 GLN A O 1
ATOM 707 N N . LEU A 1 87 ? 13.108 4.324 -11.928 1.00 83.00 87 LEU A N 1
ATOM 708 C CA . LEU A 1 87 ? 12.438 3.348 -12.785 1.00 83.00 87 LEU A CA 1
ATOM 709 C C . LEU A 1 87 ? 11.492 2.464 -11.967 1.00 83.00 87 LEU A C 1
ATOM 711 O O . LEU A 1 87 ? 10.337 2.305 -12.329 1.00 83.00 87 LEU A O 1
ATOM 715 N N . THR A 1 88 ? 11.933 1.946 -10.825 1.00 86.88 88 THR A N 1
ATOM 716 C CA . THR A 1 88 ? 11.131 1.117 -9.928 1.00 86.88 88 THR A CA 1
ATOM 717 C C . THR A 1 88 ? 10.002 1.921 -9.319 1.00 86.88 88 THR A C 1
ATOM 719 O O . THR A 1 88 ? 8.897 1.410 -9.199 1.00 86.88 88 THR A O 1
ATOM 722 N N . ARG A 1 89 ? 10.226 3.201 -9.002 1.00 88.25 89 ARG A N 1
ATOM 723 C CA . ARG A 1 89 ? 9.134 4.095 -8.607 1.00 88.25 89 ARG A CA 1
ATOM 724 C C . ARG A 1 89 ? 8.074 4.233 -9.700 1.00 88.25 89 ARG A C 1
ATOM 726 O O . ARG A 1 89 ? 6.894 4.188 -9.374 1.00 88.25 89 ARG A O 1
ATOM 733 N N . GLN A 1 90 ? 8.478 4.393 -10.959 1.00 86.75 90 GLN A N 1
ATOM 734 C CA . GLN A 1 90 ? 7.552 4.474 -12.094 1.00 86.75 90 GLN A CA 1
ATOM 735 C C . GLN A 1 90 ? 6.830 3.147 -12.344 1.00 86.75 90 GLN A C 1
ATOM 737 O O . GLN A 1 90 ? 5.625 3.156 -12.558 1.00 86.75 90 GLN A O 1
ATOM 742 N N . VAL A 1 91 ? 7.533 2.016 -12.253 1.00 88.56 91 VAL A N 1
ATOM 743 C CA . VAL A 1 91 ? 6.945 0.675 -12.384 1.00 88.56 91 VAL A CA 1
ATOM 744 C C . VAL A 1 91 ? 5.882 0.448 -11.313 1.00 88.56 91 VAL A C 1
ATOM 746 O O . VAL A 1 91 ? 4.761 0.092 -11.651 1.00 88.56 91 VAL A O 1
ATOM 749 N N . VAL A 1 92 ? 6.199 0.720 -10.042 1.00 91.19 92 VAL A N 1
ATOM 750 C CA . VAL A 1 92 ? 5.242 0.582 -8.930 1.00 91.19 92 VAL A CA 1
ATOM 751 C C . VAL A 1 92 ? 4.055 1.528 -9.109 1.00 91.19 92 VAL A C 1
ATOM 753 O O . VAL A 1 92 ? 2.917 1.125 -8.898 1.00 91.19 92 VAL A O 1
ATOM 756 N N . PHE A 1 93 ? 4.299 2.768 -9.541 1.00 89.56 93 PHE A N 1
ATOM 757 C CA . PHE A 1 93 ? 3.225 3.710 -9.854 1.00 89.56 93 PHE A CA 1
ATOM 758 C C . PHE A 1 93 ? 2.343 3.249 -11.022 1.00 89.56 93 PHE A C 1
ATOM 760 O O . PHE A 1 93 ? 1.160 3.560 -11.041 1.00 89.56 93 PHE A O 1
ATOM 767 N N . GLY A 1 94 ? 2.893 2.516 -11.990 1.00 88.06 94 GLY A N 1
ATOM 768 C CA . GLY A 1 94 ? 2.150 1.976 -13.129 1.00 88.06 94 GLY A CA 1
ATOM 769 C C . GLY A 1 94 ? 1.216 0.812 -12.784 1.00 88.06 94 GLY A C 1
ATOM 770 O O . GLY A 1 94 ? 0.463 0.374 -13.650 1.00 88.06 94 GLY A O 1
ATOM 771 N N . LEU A 1 95 ? 1.247 0.301 -11.550 1.00 91.88 95 LEU A N 1
ATOM 772 C CA . LEU A 1 95 ? 0.346 -0.757 -11.100 1.00 91.88 95 LEU A CA 1
ATOM 773 C C . LEU A 1 95 ? -1.034 -0.176 -10.787 1.00 91.88 95 LEU A C 1
ATOM 775 O O . LEU A 1 95 ? -1.169 0.692 -9.923 1.00 91.88 95 LEU A O 1
ATOM 779 N N . SER A 1 96 ? -2.067 -0.712 -11.433 1.00 91.25 96 SER A N 1
ATOM 780 C CA . SER A 1 96 ? -3.471 -0.371 -11.174 1.00 91.25 96 SER A CA 1
ATOM 781 C C . SER A 1 96 ? -3.858 -0.548 -9.705 1.00 91.25 96 SER A C 1
ATOM 783 O O . SER A 1 96 ? -4.525 0.304 -9.126 1.00 91.25 96 SER A O 1
ATOM 785 N N . GLU A 1 97 ? -3.382 -1.624 -9.087 1.00 91.94 97 GLU A N 1
ATOM 786 C CA . GLU A 1 97 ? -3.636 -2.000 -7.703 1.00 91.94 97 GLU A CA 1
ATOM 787 C C . GLU A 1 97 ? -3.034 -0.954 -6.758 1.00 91.94 97 GLU A C 1
ATOM 789 O O . GLU A 1 97 ? -3.696 -0.463 -5.845 1.00 91.94 97 GLU A O 1
ATOM 794 N N . TYR A 1 98 ? -1.800 -0.523 -7.035 1.00 92.25 98 TYR A N 1
ATOM 795 C CA . TYR A 1 98 ? -1.136 0.524 -6.262 1.00 92.25 98 TYR A CA 1
ATOM 796 C C . TYR A 1 98 ? -1.848 1.876 -6.400 1.00 92.25 98 TYR A C 1
ATOM 798 O O . TYR A 1 98 ? -2.053 2.572 -5.403 1.00 92.25 98 TYR A O 1
ATOM 806 N N . GLN A 1 99 ? -2.252 2.253 -7.616 1.00 90.69 99 GLN A N 1
ATOM 807 C CA . GLN A 1 99 ? -2.989 3.498 -7.859 1.00 90.69 99 GLN A CA 1
ATOM 808 C C . GLN A 1 99 ? -4.334 3.506 -7.130 1.00 90.69 99 GLN A C 1
ATOM 810 O O . GLN A 1 99 ? -4.648 4.468 -6.431 1.00 90.69 99 GLN A O 1
ATOM 815 N N . ALA A 1 100 ? -5.097 2.417 -7.221 1.00 90.38 100 ALA A N 1
ATOM 816 C CA . ALA A 1 100 ? -6.377 2.292 -6.539 1.00 90.38 100 ALA A CA 1
ATOM 817 C C . ALA A 1 100 ? -6.219 2.387 -5.015 1.00 90.38 100 ALA A C 1
ATOM 819 O O . ALA A 1 100 ? -6.926 3.161 -4.372 1.00 90.38 100 ALA A O 1
ATOM 820 N N . ILE A 1 101 ? -5.245 1.678 -4.435 1.00 90.75 101 ILE A N 1
ATOM 821 C CA . ILE A 1 101 ? -4.989 1.720 -2.989 1.00 90.75 101 ILE A CA 1
ATOM 822 C C . ILE A 1 101 ? -4.564 3.122 -2.551 1.00 90.75 101 ILE A C 1
ATOM 824 O O . ILE A 1 101 ? -5.082 3.648 -1.571 1.00 90.75 101 ILE A O 1
ATOM 828 N N . THR A 1 102 ? -3.633 3.756 -3.263 1.00 88.94 102 THR A N 1
ATOM 829 C CA . THR A 1 102 ? -3.143 5.089 -2.879 1.00 88.94 102 THR A CA 1
ATOM 830 C C . THR A 1 102 ? -4.188 6.192 -3.050 1.00 88.94 102 THR A C 1
ATOM 832 O O . THR A 1 102 ? -4.121 7.192 -2.333 1.00 88.94 102 THR A O 1
ATOM 835 N N . HIS A 1 103 ? -5.163 6.009 -3.943 1.00 86.12 103 HIS A N 1
ATOM 836 C CA . HIS A 1 103 ? -6.255 6.953 -4.161 1.00 86.12 103 HIS A CA 1
ATOM 837 C C . HIS A 1 103 ? -7.447 6.726 -3.215 1.00 86.12 103 HIS A C 1
ATOM 839 O O . HIS A 1 103 ? -8.012 7.692 -2.707 1.00 86.12 103 HIS A O 1
ATOM 845 N N . HIS A 1 104 ? -7.818 5.469 -2.951 1.00 84.56 104 HIS A N 1
ATOM 846 C CA . HIS A 1 104 ? -9.053 5.124 -2.235 1.00 84.56 104 HIS A CA 1
ATOM 847 C C . HIS A 1 104 ? -8.842 4.593 -0.811 1.00 84.56 104 HIS A C 1
ATOM 849 O O . HIS A 1 104 ? -9.729 4.740 0.021 1.00 84.56 104 HIS A O 1
ATOM 855 N N . ALA A 1 105 ? -7.684 4.008 -0.499 1.00 85.56 105 ALA A N 1
ATOM 856 C CA . ALA A 1 105 ? -7.404 3.388 0.799 1.00 85.56 105 ALA A CA 1
ATOM 857 C C . ALA A 1 105 ? -5.992 3.699 1.310 1.00 85.56 105 ALA A C 1
ATOM 859 O O . ALA A 1 105 ? -5.276 2.835 1.830 1.00 85.56 105 ALA A O 1
ATOM 860 N N . LEU A 1 106 ? -5.593 4.968 1.197 1.00 84.94 106 LEU A N 1
ATOM 861 C CA . LEU A 1 106 ? -4.301 5.430 1.699 1.00 84.94 106 LEU A CA 1
ATOM 862 C C . LEU A 1 106 ? -4.150 5.152 3.202 1.00 84.94 106 LEU A C 1
ATOM 864 O O . LEU A 1 106 ? -3.070 4.770 3.651 1.00 84.94 106 LEU A O 1
ATOM 868 N N . ASP A 1 107 ? -5.233 5.279 3.965 1.00 82.81 107 ASP A N 1
ATOM 869 C CA . ASP A 1 107 ? -5.248 5.004 5.402 1.00 82.81 107 ASP A CA 1
ATOM 870 C C . ASP A 1 107 ? -4.971 3.538 5.716 1.00 82.81 107 ASP A C 1
ATOM 872 O O . ASP A 1 107 ? -4.174 3.255 6.608 1.00 82.81 107 ASP A O 1
ATOM 876 N N . ALA A 1 108 ? -5.534 2.605 4.944 1.00 85.19 108 ALA A N 1
ATOM 877 C CA . ALA A 1 108 ? -5.257 1.179 5.103 1.00 85.19 108 ALA A CA 1
ATOM 878 C C . ALA A 1 108 ? -3.780 0.868 4.817 1.00 85.19 108 ALA A C 1
ATOM 880 O O . ALA A 1 108 ? -3.120 0.157 5.580 1.00 85.19 108 ALA A O 1
ATOM 881 N N . LEU A 1 109 ? -3.223 1.472 3.762 1.00 87.94 109 LEU A N 1
ATOM 882 C CA . LEU A 1 109 ? -1.808 1.338 3.423 1.00 87.94 109 LEU A CA 1
ATOM 883 C C . LEU A 1 109 ? -0.897 1.895 4.532 1.00 87.94 109 LEU A C 1
ATOM 885 O O . LEU A 1 109 ? 0.100 1.270 4.900 1.00 87.94 109 LEU A O 1
ATOM 889 N N . ARG A 1 110 ? -1.238 3.057 5.103 1.00 84.94 110 ARG A N 1
ATOM 890 C CA . ARG A 1 110 ? -0.484 3.672 6.209 1.00 84.94 110 ARG A CA 1
ATOM 891 C C . ARG A 1 110 ? -0.602 2.868 7.495 1.00 84.94 110 ARG A C 1
ATOM 893 O O . ARG A 1 110 ? 0.421 2.617 8.133 1.00 84.94 110 ARG A O 1
ATOM 900 N N . ALA A 1 111 ? -1.807 2.436 7.851 1.00 85.12 111 ALA A N 1
ATOM 901 C CA . ALA A 1 111 ? -2.054 1.584 9.005 1.00 85.12 111 ALA A CA 1
ATOM 902 C C . ALA A 1 111 ? -1.232 0.295 8.905 1.00 85.12 111 ALA A C 1
ATOM 904 O O . ALA A 1 111 ? -0.556 -0.073 9.863 1.00 85.12 111 ALA A O 1
ATOM 905 N N . SER A 1 112 ? -1.190 -0.333 7.728 1.00 87.94 112 SER A N 1
ATOM 906 C CA . SER A 1 112 ? -0.379 -1.526 7.471 1.00 87.94 112 SER A CA 1
ATOM 907 C C . SER A 1 112 ? 1.123 -1.296 7.697 1.00 87.94 112 SER A C 1
ATOM 909 O O . SER A 1 112 ? 1.801 -2.105 8.341 1.00 87.94 112 SER A O 1
ATOM 911 N N . LEU A 1 113 ? 1.659 -0.164 7.230 1.00 85.94 113 LEU A N 1
ATOM 912 C CA . LEU A 1 113 ? 3.066 0.198 7.437 1.00 85.94 113 LEU A CA 1
ATOM 913 C C . LEU A 1 113 ? 3.385 0.482 8.912 1.00 85.94 113 LEU A C 1
ATOM 915 O O . LEU A 1 113 ? 4.425 0.045 9.405 1.00 85.94 113 LEU A O 1
ATOM 919 N N . LEU A 1 114 ? 2.500 1.186 9.621 1.00 83.75 114 LEU A N 1
ATOM 920 C CA . LEU A 1 114 ? 2.709 1.588 11.018 1.00 83.75 114 LEU A CA 1
ATOM 921 C C . LEU A 1 114 ? 2.535 0.428 12.001 1.00 83.75 114 LEU A C 1
ATOM 923 O O . LEU A 1 114 ? 3.297 0.311 12.957 1.00 83.75 114 LEU A O 1
ATOM 927 N N . THR A 1 115 ? 1.590 -0.470 11.736 1.00 84.25 115 THR A N 1
ATOM 928 C CA . THR A 1 115 ? 1.347 -1.677 12.544 1.00 84.25 115 THR A CA 1
ATOM 929 C C . THR A 1 115 ? 2.328 -2.811 12.239 1.00 84.25 115 THR A C 1
ATOM 931 O O . THR A 1 115 ? 2.225 -3.895 12.808 1.00 84.25 115 THR A O 1
ATOM 934 N N . CYS A 1 116 ? 3.311 -2.581 11.359 1.00 83.12 116 CYS A N 1
ATOM 935 C CA . CYS A 1 116 ? 4.261 -3.593 10.892 1.00 83.12 116 CYS A CA 1
ATOM 936 C C . CYS A 1 116 ? 3.603 -4.811 10.214 1.00 83.12 116 CYS A C 1
ATOM 938 O O . CYS A 1 116 ? 4.253 -5.860 10.105 1.00 83.12 116 CYS A O 1
ATOM 940 N N . MET A 1 117 ? 2.360 -4.669 9.744 1.00 87.88 117 MET A N 1
ATOM 941 C CA . MET A 1 117 ? 1.634 -5.691 8.986 1.00 87.88 117 MET A CA 1
ATOM 942 C C . MET A 1 117 ? 2.092 -5.755 7.532 1.00 87.88 117 MET A C 1
ATOM 944 O O . MET A 1 117 ? 2.092 -6.831 6.953 1.00 87.88 117 MET A O 1
ATOM 948 N N . ALA A 1 118 ? 2.634 -4.666 6.983 1.00 89.62 118 ALA A N 1
ATOM 949 C CA . ALA A 1 118 ? 3.091 -4.558 5.593 1.00 89.62 118 ALA A CA 1
ATOM 950 C C . ALA A 1 118 ? 4.098 -5.625 5.108 1.00 89.62 118 ALA A C 1
ATOM 952 O O . ALA A 1 118 ? 4.352 -5.705 3.915 1.00 89.62 118 ALA A O 1
ATOM 953 N N . ARG A 1 119 ? 4.703 -6.415 6.003 1.00 93.06 119 ARG A N 1
ATOM 954 C CA . ARG A 1 119 ? 5.598 -7.542 5.658 1.00 93.06 119 ARG A CA 1
ATOM 955 C C . ARG A 1 119 ? 4.874 -8.879 5.448 1.00 93.06 119 ARG A C 1
ATOM 957 O O . ARG A 1 119 ? 5.516 -9.854 5.083 1.00 93.06 119 ARG A O 1
ATOM 964 N N . TYR A 1 120 ? 3.586 -8.936 5.778 1.00 92.12 120 TYR A N 1
ATOM 965 C CA . TYR A 1 120 ? 2.753 -10.142 5.752 1.00 92.12 120 TYR A CA 1
ATOM 966 C C . TYR A 1 120 ? 1.620 -10.052 4.727 1.00 92.12 120 TYR A C 1
ATOM 968 O O . TYR A 1 120 ? 0.795 -10.952 4.670 1.00 92.12 120 TYR A O 1
ATOM 976 N N . GLN A 1 121 ? 1.567 -8.964 3.959 1.00 92.44 121 GLN A N 1
ATOM 977 C CA . GLN A 1 121 ? 0.522 -8.696 2.978 1.00 92.44 121 GLN A CA 1
ATOM 978 C C . GLN A 1 121 ? 1.125 -8.085 1.717 1.00 92.44 121 GLN A C 1
ATOM 980 O O . GLN A 1 121 ? 2.050 -7.264 1.778 1.00 92.44 121 GLN A O 1
ATOM 985 N N . THR A 1 122 ? 0.564 -8.492 0.593 1.00 94.12 122 THR A N 1
ATOM 986 C CA . THR A 1 122 ? 0.815 -8.012 -0.764 1.00 94.12 122 THR A CA 1
ATOM 987 C C . THR A 1 122 ? -0.109 -6.840 -1.100 1.00 94.12 122 THR A C 1
ATOM 989 O O . THR A 1 122 ? -0.932 -6.415 -0.282 1.00 94.12 122 THR A O 1
ATOM 992 N N . LEU A 1 123 ? 0.025 -6.278 -2.306 1.00 92.38 123 LEU A N 1
ATOM 993 C CA . LEU A 1 123 ? -0.946 -5.296 -2.797 1.00 92.38 123 LEU A CA 1
ATOM 994 C C . LEU A 1 123 ? -2.335 -5.910 -2.981 1.00 92.38 123 LEU A C 1
ATOM 996 O O . LEU A 1 123 ? -3.314 -5.256 -2.632 1.00 92.38 123 LEU A O 1
ATOM 1000 N N . SER A 1 124 ? -2.416 -7.143 -3.480 1.00 91.81 124 SER A N 1
ATOM 1001 C CA . SER A 1 124 ? -3.685 -7.839 -3.714 1.00 91.81 124 SER A CA 1
ATOM 1002 C C . SER A 1 124 ? -4.491 -8.010 -2.429 1.00 91.81 124 SER A C 1
ATOM 1004 O O . SER A 1 124 ? -5.683 -7.732 -2.422 1.00 91.81 124 SER A O 1
ATOM 1006 N N . ASP A 1 125 ? -3.829 -8.298 -1.304 1.00 90.88 125 ASP A N 1
ATOM 1007 C CA . ASP A 1 125 ? -4.502 -8.448 -0.003 1.00 90.88 125 ASP A CA 1
ATOM 1008 C C . ASP A 1 125 ? -5.222 -7.172 0.469 1.00 90.88 125 ASP A C 1
ATOM 1010 O O . ASP A 1 125 ? -6.178 -7.247 1.239 1.00 90.88 125 ASP A O 1
ATOM 1014 N N . ILE A 1 126 ? -4.768 -5.990 0.034 1.00 90.31 126 ILE A N 1
ATOM 1015 C CA . ILE A 1 126 ? -5.494 -4.732 0.261 1.00 90.31 126 ILE A CA 1
ATOM 1016 C C . ILE A 1 126 ? -6.478 -4.470 -0.882 1.00 90.31 126 ILE A C 1
ATOM 1018 O O . ILE A 1 126 ? -7.586 -4.009 -0.635 1.00 90.31 126 ILE A O 1
ATOM 1022 N N . TYR A 1 127 ? -6.078 -4.718 -2.126 1.00 91.88 127 TYR A N 1
ATOM 1023 C CA . TYR A 1 127 ? -6.855 -4.367 -3.310 1.00 91.88 127 TYR A CA 1
ATOM 1024 C C . TYR A 1 127 ? -8.148 -5.180 -3.448 1.00 91.88 127 TYR A C 1
ATOM 1026 O O . TYR A 1 127 ? -9.193 -4.600 -3.739 1.00 91.88 127 TYR A O 1
ATOM 1034 N N . ASP A 1 128 ? -8.111 -6.488 -3.197 1.00 91.06 128 ASP A N 1
ATOM 1035 C CA . ASP A 1 128 ? -9.269 -7.363 -3.389 1.00 91.06 128 ASP A CA 1
ATOM 1036 C C . ASP A 1 128 ? -10.448 -6.955 -2.480 1.00 91.06 128 ASP A C 1
ATOM 1038 O O . ASP A 1 128 ? -11.551 -6.765 -3.002 1.00 91.06 128 ASP A O 1
ATOM 1042 N N . PRO A 1 129 ? -10.248 -6.677 -1.170 1.00 88.56 129 PRO A N 1
ATOM 1043 C CA . PRO A 1 129 ? -11.299 -6.118 -0.317 1.00 88.56 129 PRO A CA 1
ATOM 1044 C C . PRO A 1 129 ? -11.811 -4.736 -0.737 1.00 88.56 129 PRO A C 1
ATOM 1046 O O . PRO A 1 129 ? -12.930 -4.386 -0.380 1.00 88.56 129 PRO A O 1
ATOM 1049 N N . LEU A 1 130 ? -11.020 -3.928 -1.456 1.00 85.62 130 LEU A N 1
ATOM 1050 C CA . LEU A 1 130 ? -11.494 -2.645 -1.997 1.00 85.62 130 LEU A CA 1
ATOM 1051 C C . LEU A 1 130 ? -12.439 -2.830 -3.186 1.00 85.62 130 LEU A C 1
ATOM 1053 O O . LEU A 1 130 ? -13.277 -1.968 -3.447 1.00 85.62 130 LEU A O 1
ATOM 1057 N N . CYS A 1 131 ? -12.246 -3.895 -3.960 1.00 87.56 131 CYS A N 1
ATOM 1058 C CA . CYS A 1 131 ? -13.083 -4.212 -5.112 1.00 87.56 131 CYS A CA 1
ATOM 1059 C C . CYS A 1 131 ? -14.317 -5.032 -4.731 1.00 87.56 131 CYS A C 1
ATOM 1061 O O . CYS A 1 131 ? -15.287 -5.058 -5.495 1.00 87.56 131 CYS A O 1
ATOM 1063 N N . ASP A 1 132 ? -14.298 -5.685 -3.569 1.00 85.12 132 ASP A N 1
ATOM 1064 C CA . ASP A 1 132 ? -15.462 -6.375 -3.039 1.00 85.12 132 ASP A CA 1
ATOM 1065 C C . ASP A 1 132 ? -16.496 -5.353 -2.527 1.00 85.12 132 ASP A C 1
ATOM 1067 O O . ASP A 1 132 ? -16.196 -4.530 -1.663 1.00 85.12 132 ASP A O 1
ATOM 1071 N N . PRO A 1 133 ? -17.744 -5.381 -3.028 1.00 78.31 133 PRO A N 1
ATOM 1072 C CA . PRO A 1 133 ? -18.800 -4.518 -2.510 1.00 78.31 133 PRO A CA 1
ATOM 1073 C C . PRO A 1 133 ? -19.245 -4.888 -1.085 1.00 78.31 133 PRO A C 1
ATOM 1075 O O . PRO A 1 133 ? -20.065 -4.173 -0.506 1.00 78.31 133 PRO A O 1
ATOM 1078 N N . SER A 1 134 ? -18.805 -6.029 -0.553 1.00 79.50 134 SER A N 1
ATOM 1079 C CA . SER A 1 134 ? -19.083 -6.497 0.799 1.00 79.50 134 SER A CA 1
ATOM 1080 C C . SER A 1 134 ? -17.909 -6.230 1.736 1.00 79.50 134 SER A C 1
ATOM 1082 O O . SER A 1 134 ? -16.744 -6.445 1.413 1.00 79.50 134 SER A O 1
ATOM 1084 N N . CYS A 1 135 ? -18.221 -5.761 2.941 1.00 77.94 135 CYS A N 1
ATOM 1085 C CA . CYS A 1 135 ? -17.209 -5.552 3.961 1.00 77.94 135 CYS A CA 1
ATOM 1086 C C . CYS A 1 135 ? -16.619 -6.899 4.401 1.00 77.94 135 CYS A C 1
ATOM 1088 O O . CYS A 1 135 ? -17.345 -7.753 4.909 1.00 77.94 135 CYS A O 1
ATOM 1090 N N . ALA A 1 136 ? -15.297 -7.054 4.313 1.00 72.81 136 ALA A N 1
ATOM 1091 C CA . ALA A 1 136 ? -14.598 -8.275 4.726 1.00 72.81 136 ALA A CA 1
ATOM 1092 C C . ALA A 1 136 ? -14.805 -8.657 6.209 1.00 72.81 136 ALA A C 1
ATOM 1094 O O . ALA A 1 136 ? -14.617 -9.812 6.579 1.00 72.81 136 ALA A O 1
ATOM 1095 N N . PHE A 1 137 ? -15.181 -7.699 7.065 1.00 74.06 137 PHE A N 1
ATOM 1096 C CA . PHE A 1 137 ? -15.371 -7.930 8.499 1.00 74.06 137 PHE A CA 1
ATOM 1097 C C . PHE A 1 137 ? -16.807 -8.325 8.867 1.00 74.06 137 PHE A C 1
ATOM 1099 O O . PHE A 1 137 ? -17.005 -9.263 9.632 1.00 74.06 137 PHE A O 1
ATOM 1106 N N . CYS A 1 138 ? -17.815 -7.631 8.327 1.00 80.50 138 CYS A N 1
ATOM 1107 C CA . CYS A 1 138 ? -19.220 -7.852 8.696 1.00 80.50 138 CYS A CA 1
ATOM 1108 C C . CYS A 1 138 ? -20.090 -8.441 7.575 1.00 80.50 138 CYS A C 1
ATOM 1110 O O . CYS A 1 138 ? -21.260 -8.741 7.806 1.00 80.50 138 CYS A O 1
ATOM 1112 N N . GLY A 1 139 ? -19.565 -8.585 6.356 1.00 73.12 139 GLY A N 1
ATOM 1113 C CA . GLY A 1 139 ? -20.288 -9.102 5.189 1.00 73.12 139 GLY A CA 1
ATOM 1114 C C . GLY A 1 139 ? -21.408 -8.192 4.674 1.00 73.12 139 GLY A C 1
ATOM 1115 O O . GLY A 1 139 ? -22.106 -8.550 3.724 1.00 73.12 139 GLY A O 1
ATOM 1116 N N . LEU A 1 140 ? -21.607 -7.016 5.281 1.00 72.75 140 LEU A N 1
ATOM 1117 C CA . LEU A 1 140 ? -22.597 -6.048 4.824 1.00 72.75 140 LEU A CA 1
ATOM 1118 C C . LEU A 1 140 ? -22.101 -5.371 3.552 1.00 72.75 140 LEU A C 1
ATOM 1120 O O . LEU A 1 140 ? -20.949 -4.949 3.458 1.00 72.75 140 LEU A O 1
ATOM 1124 N N . ARG A 1 141 ? -22.997 -5.266 2.574 1.00 63.91 141 ARG A N 1
ATOM 1125 C CA . ARG A 1 141 ? -22.746 -4.533 1.337 1.00 63.91 141 ARG A CA 1
ATOM 1126 C C . ARG A 1 141 ? -22.859 -3.040 1.617 1.00 63.91 141 ARG A C 1
ATOM 1128 O O . ARG A 1 141 ? -23.809 -2.640 2.294 1.00 63.91 141 ARG A O 1
ATOM 1135 N N . GLU A 1 142 ? -21.947 -2.224 1.092 1.00 58.66 142 GLU A N 1
ATOM 1136 C CA . GLU A 1 142 ? -22.134 -0.770 1.129 1.00 58.66 142 GLU A CA 1
ATOM 1137 C C . GLU A 1 142 ? -23.478 -0.433 0.462 1.00 58.66 142 GLU A C 1
ATOM 1139 O O . GLU A 1 142 ? -23.689 -0.682 -0.728 1.00 58.66 142 GLU A O 1
ATOM 1144 N N . LEU A 1 143 ? -24.435 0.077 1.245 1.00 50.91 143 LEU A N 1
ATOM 1145 C CA . LEU A 1 143 ? -25.655 0.642 0.683 1.00 50.91 143 LEU A CA 1
ATOM 1146 C C . LEU A 1 143 ? -25.277 1.941 -0.039 1.00 50.91 143 LEU A C 1
ATOM 1148 O O . LEU A 1 143 ? -24.547 2.753 0.532 1.00 50.91 143 LEU A O 1
ATOM 1152 N N . PRO A 1 144 ? -25.779 2.175 -1.265 1.00 44.09 144 PRO A N 1
ATOM 1153 C CA . PRO A 1 144 ? -25.505 3.407 -1.985 1.00 44.09 144 PRO A CA 1
ATOM 1154 C C . PRO A 1 144 ? -26.011 4.587 -1.155 1.00 44.09 144 PRO A C 1
ATOM 1156 O O . PRO A 1 144 ? -27.215 4.734 -0.939 1.00 44.09 144 PRO A O 1
ATOM 1159 N N . VAL A 1 145 ? -25.091 5.426 -0.677 1.00 48.47 145 VAL A N 1
ATOM 1160 C CA . VAL A 1 145 ? -25.435 6.686 -0.017 1.00 48.47 145 VAL A CA 1
ATOM 1161 C C . VAL A 1 145 ? -26.113 7.564 -1.079 1.00 48.47 145 VAL A C 1
ATOM 1163 O O . VAL A 1 145 ? -25.479 7.879 -2.089 1.00 48.47 145 VAL A O 1
ATOM 1166 N N . PRO A 1 146 ? -27.405 7.921 -0.938 1.00 37.06 146 PRO A N 1
ATOM 1167 C CA . PRO A 1 146 ? -28.123 8.625 -1.992 1.00 37.06 146 PRO A CA 1
ATOM 1168 C C . PRO A 1 146 ? -27.511 10.013 -2.219 1.00 37.06 146 PRO A C 1
ATOM 1170 O O . PRO A 1 146 ? -27.526 10.872 -1.341 1.00 37.06 146 PRO A O 1
ATOM 1173 N N . ALA A 1 147 ? -27.008 10.239 -3.435 1.00 42.88 147 ALA A N 1
ATOM 1174 C CA . ALA A 1 147 ? -26.298 11.446 -3.871 1.00 42.88 147 ALA A CA 1
ATOM 1175 C C . ALA A 1 147 ? -27.184 12.702 -4.035 1.00 42.88 147 ALA A C 1
ATOM 1177 O O . ALA A 1 147 ? -26.800 13.661 -4.707 1.00 42.88 147 ALA A O 1
ATOM 1178 N N . HIS A 1 148 ? -28.379 12.728 -3.444 1.00 44.16 148 HIS A N 1
ATOM 1179 C CA . HIS A 1 148 ? -29.348 13.805 -3.637 1.00 44.16 148 HIS A CA 1
ATOM 1180 C C . HIS A 1 148 ? -30.003 14.217 -2.318 1.00 44.16 148 HIS A C 1
ATOM 1182 O O . HIS A 1 148 ? -31.178 13.950 -2.106 1.00 44.16 148 HIS A O 1
ATOM 1188 N N . SER A 1 149 ? -29.259 14.887 -1.437 1.00 35.59 149 SER A N 1
ATOM 1189 C CA . SER A 1 149 ? -29.791 16.051 -0.716 1.00 35.59 149 SER A CA 1
ATOM 1190 C C . SER A 1 149 ? -28.672 16.752 0.045 1.00 35.59 149 SER A C 1
ATOM 1192 O O . SER A 1 149 ? -28.160 16.259 1.050 1.00 35.59 149 SER A O 1
ATOM 1194 N N . SER A 1 150 ? -28.295 17.930 -0.437 1.00 45.78 150 SER A N 1
ATOM 1195 C CA . SER A 1 150 ? -27.357 18.850 0.199 1.00 45.78 150 SER A CA 1
ATOM 1196 C C . SER A 1 150 ? -27.936 19.460 1.483 1.00 45.78 150 SER A C 1
ATOM 1198 O O . SER A 1 150 ? -27.992 20.677 1.584 1.00 45.78 150 SER A O 1
ATOM 1200 N N . THR A 1 151 ? -28.437 18.688 2.455 1.00 44.31 151 THR A N 1
ATOM 1201 C CA . THR A 1 151 ? -28.853 19.233 3.766 1.00 44.31 151 THR A CA 1
ATOM 1202 C C . THR A 1 151 ? -29.027 18.158 4.848 1.00 44.31 151 THR A C 1
ATOM 1204 O O . THR A 1 151 ? -30.128 17.953 5.327 1.00 44.31 151 THR A O 1
ATOM 1207 N N . LEU A 1 152 ? -27.956 17.493 5.290 1.00 38.06 152 LEU A N 1
ATOM 1208 C CA . LEU A 1 152 ? -27.889 16.900 6.642 1.00 38.06 152 LEU A CA 1
ATOM 1209 C C . LEU A 1 152 ? -26.427 16.870 7.131 1.00 38.06 152 LEU A C 1
ATOM 1211 O O . LEU A 1 152 ? -25.871 15.840 7.486 1.00 38.06 152 LEU A O 1
ATOM 1215 N N . LEU A 1 153 ? -25.785 18.044 7.159 1.00 42.66 153 LEU A N 1
ATOM 1216 C CA . LEU A 1 153 ? -24.502 18.262 7.846 1.00 42.66 153 LEU A CA 1
ATOM 1217 C C . LEU A 1 153 ? -24.688 18.523 9.347 1.00 42.66 153 LEU A C 1
ATOM 1219 O O . LEU A 1 153 ? -24.054 19.413 9.897 1.00 42.66 153 LEU A O 1
ATOM 1223 N N . LEU A 1 154 ? -25.551 17.765 10.019 1.00 37.12 154 LEU A N 1
ATOM 1224 C CA . LEU A 1 154 ? -25.639 17.751 11.479 1.00 37.12 154 LEU A CA 1
ATOM 1225 C C . LEU A 1 154 ? -26.219 16.406 11.920 1.00 37.12 154 LEU A C 1
ATOM 1227 O O . LEU A 1 154 ? -27.387 16.353 12.257 1.00 37.12 154 LEU A O 1
ATOM 1231 N N . PHE A 1 155 ? -25.443 15.326 11.836 1.00 32.62 155 PHE A N 1
ATOM 1232 C CA . PHE A 1 155 ? -25.434 14.213 12.799 1.00 32.62 155 PHE A CA 1
ATOM 1233 C C . PHE A 1 155 ? -24.402 13.184 12.331 1.00 32.62 155 PHE A C 1
ATOM 1235 O O . PHE A 1 155 ? -24.687 12.354 11.476 1.00 32.62 155 PHE A O 1
ATOM 1242 N N . LEU A 1 156 ? -23.192 13.344 12.876 1.00 32.25 156 LEU A N 1
ATOM 1243 C CA . LEU A 1 156 ? -22.175 12.343 13.232 1.00 32.25 156 LEU A CA 1
ATOM 1244 C C . LEU A 1 156 ? -20.778 12.975 13.087 1.00 32.25 156 LEU A C 1
ATOM 1246 O O . LEU A 1 156 ? -20.077 12.747 12.102 1.00 32.25 156 LEU A O 1
ATOM 1250 N N . PRO A 1 157 ? -20.315 13.778 14.066 1.00 35.41 157 PRO A N 1
ATOM 1251 C CA . PRO A 1 157 ? -18.951 13.563 14.511 1.00 35.41 157 PRO A CA 1
ATOM 1252 C C . PRO A 1 157 ? -18.925 12.182 15.187 1.00 35.41 157 PRO A C 1
ATOM 1254 O O . PRO A 1 157 ? -19.933 11.756 15.743 1.00 35.41 157 PRO A O 1
ATOM 1257 N N . SER A 1 158 ? -17.780 11.513 15.158 1.00 33.75 158 SER A N 1
ATOM 1258 C CA . SER A 1 158 ? -17.577 10.165 15.704 1.00 33.75 158 SER A CA 1
ATOM 1259 C C . SER A 1 158 ? -17.885 9.051 14.708 1.00 33.75 158 SER A C 1
ATOM 1261 O O . SER A 1 158 ? -19.000 8.574 14.536 1.00 33.75 158 SER A O 1
ATOM 1263 N N . PHE A 1 159 ? -16.793 8.614 14.092 1.00 37.81 159 PHE A N 1
ATOM 1264 C CA . PHE A 1 159 ? -16.459 7.215 13.865 1.00 37.81 159 PHE A CA 1
ATOM 1265 C C . PHE A 1 159 ? -16.813 6.388 15.128 1.00 37.81 159 PHE A C 1
ATOM 1267 O O . PHE A 1 159 ? -15.957 6.109 15.966 1.00 37.81 159 PHE A O 1
ATOM 1274 N N . GLU A 1 160 ? -18.090 6.071 15.343 1.00 33.47 160 GLU A N 1
ATOM 1275 C CA . GLU A 1 160 ? -18.494 5.072 16.326 1.00 33.47 160 GLU A CA 1
ATOM 1276 C C . GLU A 1 160 ? -18.282 3.703 15.689 1.00 33.47 160 GLU A C 1
ATOM 1278 O O . GLU A 1 160 ? -19.058 3.229 14.861 1.00 33.47 160 GLU A O 1
ATOM 1283 N N . PHE A 1 161 ? -17.168 3.086 16.084 1.00 37.81 161 PHE A N 1
ATOM 1284 C CA . PHE A 1 161 ? -17.079 1.644 16.262 1.00 37.81 161 PHE A CA 1
ATOM 1285 C C . PHE A 1 161 ? -18.441 1.130 16.749 1.00 37.81 161 PHE A C 1
ATOM 1287 O O . PHE A 1 161 ? -18.830 1.442 17.872 1.00 37.81 161 PHE A O 1
ATOM 1294 N N . LEU A 1 162 ? -19.154 0.340 15.940 1.00 33.06 162 LEU A N 1
ATOM 1295 C CA . LEU A 1 162 ? -20.165 -0.554 16.495 1.00 33.06 162 LEU A CA 1
ATOM 1296 C C . LEU A 1 162 ? -19.415 -1.538 17.405 1.00 33.06 162 LEU A C 1
ATOM 1298 O O . LEU A 1 162 ? -18.611 -2.327 16.900 1.00 33.06 162 LEU A O 1
ATOM 1302 N N . PRO A 1 163 ? -19.629 -1.520 18.732 1.00 39.81 163 PRO A N 1
ATOM 1303 C CA . PRO A 1 163 ? -19.059 -2.522 19.603 1.00 39.81 163 PRO A CA 1
ATOM 1304 C C . PRO A 1 163 ? -20.006 -3.719 19.549 1.00 39.81 163 PRO A C 1
ATOM 1306 O O . PRO A 1 163 ? -21.046 -3.706 20.197 1.00 39.81 163 PRO A O 1
ATOM 1309 N N . ASN A 1 164 ? -19.697 -4.682 18.681 1.00 35.53 164 ASN A N 1
ATOM 1310 C CA . ASN A 1 164 ? -20.042 -6.109 18.762 1.00 35.53 164 ASN A CA 1
ATOM 1311 C C . ASN A 1 164 ? -19.905 -6.728 17.369 1.00 35.53 164 ASN A C 1
ATOM 1313 O O . ASN A 1 164 ? -20.893 -6.923 16.662 1.00 35.53 164 ASN A O 1
ATOM 1317 N N . CYS A 1 165 ? -18.664 -7.024 17.006 1.00 34.06 165 CYS A N 1
ATOM 1318 C CA . CYS A 1 165 ? -18.255 -8.120 16.136 1.00 34.06 165 CYS A CA 1
ATOM 1319 C C . CYS A 1 165 ? -16.894 -8.581 16.667 1.00 34.06 165 CYS A C 1
ATOM 1321 O O . CYS A 1 165 ? -16.049 -7.692 16.929 1.00 34.06 165 CYS A O 1
#

Radius of gyration: 22.3 Å; chains: 1; bounding box: 63×30×60 Å

pLDDT: mean 74.1, std 18.05, range [32.25, 95.06]

Foldseek 3Di:
DDPPDDPVNVVVVCCVVVPPPVVVVVVDDDDDVVVCVVCLCVQQDQDPDDDPDDQDPLSPDDLVVLQVVQQPAQQVVLVVQCVPDRVSVVSCNPDPLSNCCSVPPVVVSVCCVVVVVSRVDGSCNVRVCVPDQAHPPPRDGPDPPDPDDPDDPPDDDDPDDPPDD